Protein AF-A0A947EYI9-F1 (afdb_monomer_lite)

Sequence (175 aa):
ARDSLRAGAVLPLSHQDIGDWPFAETPWPFAVAERDVKTKAFTKEFIGAAALSSLVDTHYTLPFAGYDPRKMVVSENSYVADEAGTRVGTMLTCATDMAIGRVGDKIISIATSAEDGRPQDFVPKGLSCGFVKVDRRFSPGDIVLLTDGKRKIKVEIRGDVRPDRTARRPMKEML

Secondary structure (DSSP, 8-state):
-HHHHHHHTT-PPBTTTB-SS---B-S-TTTS--B-TTT--BSS--TTHHHHHT-SS--EEEEEEESSS------TT-EEE-TT--EEEEEEEEEEETTEEEETTEEEETT--TTTT--TT-----EEEEEEEESS---TT-EEEEESSS-EEEEEE-S-SS-S-TT---GGGT-

Structure (mmCIF, N/CA/C/O backbone):
data_AF-A0A947EYI9-F1
#
_entry.id   AF-A0A947EYI9-F1
#
loop_
_atom_site.group_PDB
_atom_site.id
_atom_site.type_symbol
_atom_site.label_atom_id
_atom_site.label_alt_id
_atom_site.label_comp_id
_atom_site.label_asym_id
_atom_site.label_entity_id
_atom_site.label_seq_id
_atom_site.pdbx_PDB_ins_code
_atom_site.Cartn_x
_atom_site.Cartn_y
_atom_site.Cartn_z
_atom_site.occupancy
_atom_site.B_iso_or_equiv
_atom_site.auth_seq_id
_atom_site.auth_comp_id
_atom_site.auth_asym_id
_atom_site.auth_atom_id
_atom_site.pdbx_PDB_model_num
ATOM 1 N N . ALA A 1 1 ? 4.584 -2.203 17.590 1.00 81.12 1 ALA A N 1
ATOM 2 C CA . ALA A 1 1 ? 4.373 -0.743 17.462 1.00 81.12 1 ALA A CA 1
ATOM 3 C C . ALA A 1 1 ? 5.040 -0.158 16.211 1.00 81.12 1 ALA A C 1
ATOM 5 O O . ALA A 1 1 ? 4.347 0.477 15.431 1.00 81.12 1 ALA A O 1
ATOM 6 N N . ARG A 1 2 ? 6.337 -0.403 15.962 1.00 90.81 2 ARG A N 1
ATOM 7 C CA . ARG A 1 2 ? 7.070 0.149 14.800 1.00 90.81 2 ARG A CA 1
ATOM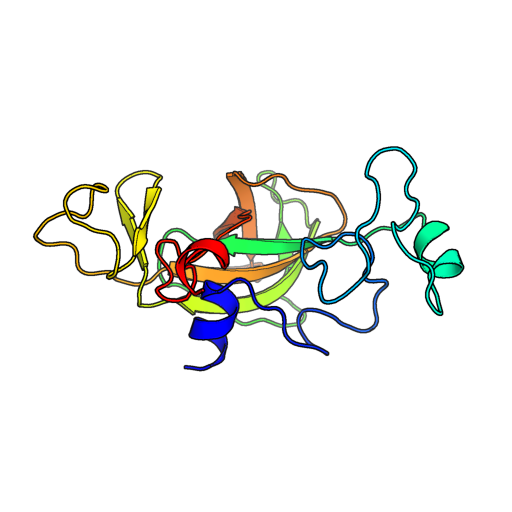 8 C C . ARG A 1 2 ? 6.393 -0.077 13.440 1.00 90.81 2 ARG A C 1
ATOM 10 O O . ARG A 1 2 ? 6.202 0.884 12.703 1.00 90.81 2 ARG A O 1
ATOM 17 N N . ASP A 1 3 ? 6.000 -1.314 13.125 1.00 91.38 3 ASP A N 1
ATOM 18 C CA . ASP A 1 3 ? 5.438 -1.628 11.800 1.00 91.38 3 ASP A CA 1
ATOM 19 C C . ASP A 1 3 ? 4.102 -0.931 11.531 1.00 91.38 3 ASP A C 1
ATOM 21 O O . ASP A 1 3 ? 3.842 -0.512 10.412 1.00 91.38 3 ASP A O 1
ATOM 25 N N . SER A 1 4 ? 3.299 -0.727 12.577 1.00 91.06 4 SER A N 1
ATOM 26 C CA . SER A 1 4 ? 2.068 0.069 12.525 1.00 91.06 4 SER A CA 1
ATOM 27 C C . SER A 1 4 ? 2.354 1.515 12.109 1.00 91.06 4 SER A C 1
ATOM 29 O O . SER A 1 4 ? 1.737 2.026 11.180 1.00 91.06 4 SER A O 1
ATOM 31 N N . LEU A 1 5 ? 3.346 2.150 12.743 1.00 91.88 5 LEU A N 1
ATOM 32 C CA . LEU A 1 5 ? 3.701 3.545 12.477 1.00 91.88 5 LEU A CA 1
ATOM 33 C C . LEU A 1 5 ? 4.270 3.745 11.068 1.00 91.88 5 LEU A C 1
ATOM 35 O O . LEU A 1 5 ? 3.850 4.666 10.371 1.00 91.88 5 LEU A O 1
ATOM 39 N N . ARG A 1 6 ? 5.203 2.887 10.630 1.00 94.44 6 ARG A N 1
ATOM 40 C CA . ARG A 1 6 ? 5.823 3.021 9.298 1.00 94.44 6 ARG A CA 1
ATOM 41 C C . ARG A 1 6 ? 4.839 2.695 8.172 1.00 94.44 6 ARG A C 1
ATOM 43 O O . ARG A 1 6 ? 4.795 3.430 7.193 1.00 94.44 6 ARG A O 1
ATOM 50 N N . ALA A 1 7 ? 4.025 1.645 8.322 1.00 94.50 7 ALA A N 1
ATOM 51 C CA . ALA A 1 7 ? 3.046 1.259 7.309 1.00 94.50 7 ALA A CA 1
ATOM 52 C C . ALA A 1 7 ? 1.961 2.331 7.168 1.00 94.50 7 ALA A C 1
ATOM 54 O O . ALA A 1 7 ? 1.650 2.741 6.053 1.00 94.50 7 ALA A O 1
ATOM 55 N N . GLY A 1 8 ? 1.467 2.860 8.294 1.00 93.56 8 GLY A N 1
ATOM 56 C CA . GLY A 1 8 ? 0.547 3.997 8.308 1.00 93.56 8 GLY A CA 1
ATOM 57 C C . GLY A 1 8 ? 1.121 5.247 7.638 1.00 93.56 8 GLY A C 1
ATOM 58 O O . GLY A 1 8 ? 0.418 5.961 6.928 1.00 93.56 8 GLY A O 1
ATOM 59 N N . ALA A 1 9 ? 2.423 5.491 7.800 1.00 93.00 9 ALA A N 1
ATOM 60 C CA . ALA A 1 9 ? 3.131 6.590 7.146 1.00 93.00 9 ALA A CA 1
ATOM 61 C C . ALA A 1 9 ? 3.569 6.295 5.699 1.00 93.00 9 ALA A C 1
ATOM 63 O O . ALA A 1 9 ? 4.198 7.158 5.083 1.00 93.00 9 ALA A O 1
ATOM 64 N N . VAL A 1 10 ? 3.242 5.120 5.151 1.00 94.31 10 VAL A N 1
ATOM 65 C CA . VAL A 1 10 ? 3.654 4.696 3.804 1.00 94.31 10 VAL A CA 1
ATOM 66 C C . VAL A 1 10 ? 5.184 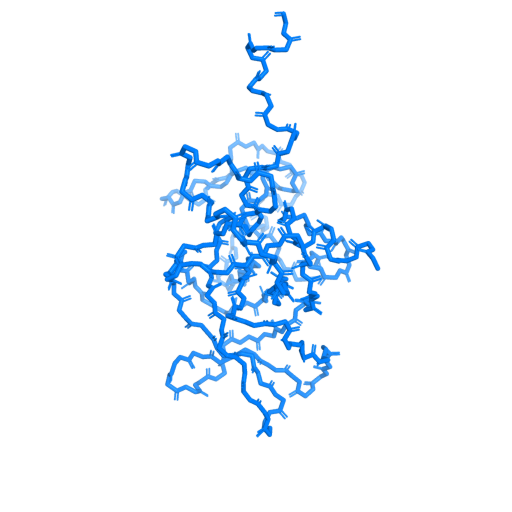4.715 3.664 1.00 94.31 10 VAL A C 1
ATOM 68 O O . VAL A 1 10 ? 5.73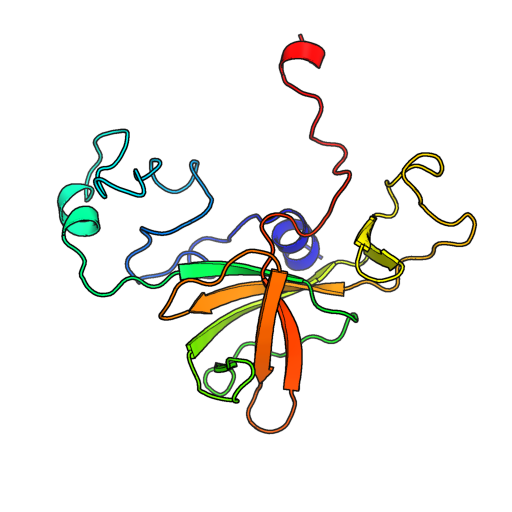7 5.229 2.699 1.00 94.31 10 VAL A O 1
ATOM 71 N N . LEU A 1 11 ? 5.882 4.179 4.669 1.00 93.94 11 LEU A N 1
ATOM 72 C CA . LEU A 1 11 ? 7.338 4.044 4.696 1.00 93.94 11 LEU A CA 1
ATOM 73 C C . LEU A 1 11 ? 7.731 2.558 4.575 1.00 93.94 11 LEU A C 1
ATOM 75 O O . LEU A 1 11 ? 7.491 1.781 5.514 1.00 93.94 11 LEU A O 1
ATOM 79 N N . PRO A 1 12 ? 8.315 2.149 3.435 1.00 94.06 12 PRO A N 1
ATOM 80 C CA . PRO A 1 12 ? 8.714 0.774 3.191 1.00 94.06 12 PRO A CA 1
ATOM 81 C C . PRO A 1 12 ? 9.967 0.441 4.004 1.00 94.06 12 PRO A C 1
ATOM 83 O O . PRO A 1 12 ? 10.795 1.312 4.285 1.00 94.06 12 PRO A O 1
ATOM 86 N N . LEU A 1 13 ? 10.118 -0.826 4.379 1.00 94.38 13 LEU A N 1
ATOM 87 C CA . LEU A 1 13 ? 11.322 -1.319 5.038 1.00 94.38 13 LEU A CA 1
ATOM 88 C C . LEU A 1 13 ? 12.202 -2.085 4.042 1.00 94.38 13 LEU A C 1
ATOM 90 O O . LEU A 1 13 ? 11.722 -2.967 3.328 1.00 94.38 13 LEU A O 1
ATOM 94 N N . SER A 1 14 ? 13.497 -1.765 4.020 1.00 92.56 14 SER A N 1
ATOM 95 C CA . SER A 1 14 ? 14.484 -2.532 3.249 1.00 92.56 14 SER A CA 1
ATOM 96 C C . SER A 1 14 ? 14.518 -3.996 3.698 1.00 92.56 14 SER A C 1
ATOM 98 O O . SER A 1 14 ? 14.335 -4.284 4.881 1.00 92.56 14 SER A O 1
ATOM 100 N N . HIS A 1 15 ? 14.751 -4.908 2.757 1.00 91.00 15 HIS A N 1
ATOM 101 C CA . HIS A 1 15 ? 14.700 -6.368 2.909 1.00 91.00 15 HIS A CA 1
ATOM 102 C C . HIS A 1 15 ? 13.325 -6.950 3.273 1.00 91.00 15 HIS A C 1
ATOM 104 O O . HIS A 1 15 ? 13.219 -8.148 3.520 1.00 91.00 15 HIS A O 1
ATOM 110 N N . GLN A 1 16 ? 12.269 -6.132 3.289 1.00 93.12 16 GLN A N 1
ATOM 111 C CA . GLN A 1 16 ? 10.900 -6.588 3.533 1.00 93.12 16 GLN A CA 1
ATOM 112 C C . GLN A 1 16 ? 9.943 -6.092 2.448 1.00 93.12 16 GLN A C 1
ATOM 114 O O . GLN A 1 16 ? 9.337 -6.894 1.747 1.00 93.12 16 GLN A O 1
ATOM 119 N N . ASP A 1 17 ? 9.823 -4.774 2.296 1.00 93.94 17 ASP A N 1
ATOM 120 C CA . ASP A 1 17 ? 8.954 -4.141 1.295 1.00 93.94 17 ASP A CA 1
ATOM 121 C C . ASP A 1 17 ? 9.731 -3.713 0.038 1.00 93.94 17 ASP A C 1
ATOM 123 O O . ASP A 1 17 ? 9.154 -3.520 -1.035 1.00 93.94 17 ASP A O 1
ATOM 127 N N . ILE A 1 18 ? 11.053 -3.593 0.190 1.00 92.56 18 ILE A N 1
ATOM 128 C CA . ILE A 1 18 ? 12.050 -3.436 -0.870 1.00 92.56 18 ILE A CA 1
ATOM 129 C C . ILE A 1 18 ? 12.992 -4.633 -0.744 1.00 92.56 18 ILE A C 1
ATOM 131 O O . ILE A 1 18 ? 13.784 -4.679 0.195 1.00 92.56 18 ILE A O 1
ATOM 135 N N . GLY A 1 19 ? 12.857 -5.629 -1.614 1.00 87.50 19 GLY A N 1
ATOM 136 C CA . GLY A 1 19 ? 13.606 -6.881 -1.503 1.00 87.50 19 GLY A CA 1
ATOM 137 C C . GLY A 1 19 ? 14.637 -7.093 -2.603 1.00 87.50 19 GLY A C 1
ATOM 138 O O . GLY A 1 19 ? 15.178 -6.149 -3.167 1.00 87.50 19 GLY A O 1
ATOM 139 N N . ASP A 1 20 ? 14.896 -8.365 -2.884 1.00 87.19 20 ASP A N 1
ATOM 140 C CA . ASP A 1 20 ? 15.830 -8.864 -3.899 1.00 87.19 20 ASP A CA 1
ATOM 141 C C . ASP A 1 20 ? 15.258 -8.852 -5.328 1.00 87.19 20 ASP A C 1
ATOM 143 O O . ASP A 1 20 ? 15.939 -9.222 -6.283 1.00 87.19 20 ASP A O 1
ATOM 147 N N . TRP A 1 21 ? 14.010 -8.414 -5.495 1.00 88.56 21 TRP A N 1
ATOM 148 C CA . TRP A 1 21 ? 13.389 -8.232 -6.801 1.00 88.56 21 TRP A CA 1
ATOM 149 C C . TRP A 1 21 ? 13.689 -6.845 -7.379 1.00 88.56 21 TRP A C 1
ATOM 151 O O . TRP A 1 21 ? 13.928 -5.890 -6.634 1.00 88.56 21 TRP A O 1
ATOM 161 N N . PRO A 1 22 ? 13.598 -6.686 -8.710 1.00 87.88 22 PRO A N 1
ATOM 162 C CA . PRO A 1 22 ? 13.759 -5.381 -9.318 1.00 87.88 22 PRO A CA 1
ATOM 163 C C . PRO A 1 22 ? 12.725 -4.371 -8.814 1.00 87.88 22 PRO A C 1
ATOM 165 O O . PRO A 1 22 ? 11.515 -4.543 -8.977 1.00 87.88 22 PRO A O 1
ATOM 168 N N . PHE A 1 23 ? 13.220 -3.301 -8.200 1.00 87.31 23 PHE A N 1
ATOM 169 C CA . PHE A 1 23 ? 12.408 -2.265 -7.579 1.00 87.31 23 PHE A CA 1
ATOM 170 C C . PHE A 1 23 ? 12.439 -0.987 -8.421 1.00 87.31 23 PHE A C 1
ATOM 172 O O . PHE A 1 23 ? 13.279 -0.114 -8.218 1.00 87.31 23 PHE A O 1
ATOM 179 N N . ALA A 1 24 ? 11.543 -0.909 -9.407 1.00 83.75 24 ALA A N 1
ATOM 180 C CA . ALA A 1 24 ? 11.516 0.186 -10.384 1.00 83.75 24 ALA A CA 1
ATOM 181 C C . ALA A 1 24 ? 10.193 0.968 -10.408 1.00 83.75 24 ALA A C 1
ATOM 183 O O . ALA A 1 24 ? 10.201 2.172 -10.650 1.00 83.75 24 ALA A O 1
ATOM 184 N N . GLU A 1 25 ? 9.055 0.316 -10.153 1.00 81.88 25 GLU A N 1
ATOM 185 C CA . GLU A 1 25 ? 7.738 0.966 -10.160 1.00 81.88 25 GLU A CA 1
ATOM 186 C C . GLU A 1 25 ? 7.249 1.136 -8.724 1.00 81.88 25 GLU A C 1
ATOM 188 O O . GLU A 1 25 ? 6.648 0.246 -8.118 1.00 81.88 25 GLU A O 1
ATOM 193 N N . THR A 1 26 ? 7.568 2.296 -8.163 1.00 81.38 26 THR A N 1
ATOM 194 C CA . THR A 1 26 ? 7.424 2.572 -6.738 1.00 81.38 26 THR A CA 1
ATOM 195 C C . THR A 1 26 ? 7.029 4.030 -6.493 1.00 81.38 26 THR A C 1
ATOM 197 O O . THR A 1 26 ? 7.477 4.910 -7.230 1.00 81.38 26 THR A O 1
ATOM 200 N N . PRO A 1 27 ? 6.209 4.324 -5.465 1.00 76.44 27 PRO A N 1
ATOM 201 C CA . PRO A 1 27 ? 5.831 5.693 -5.122 1.00 76.44 27 PRO A CA 1
ATOM 202 C C . PRO A 1 27 ? 6.909 6.450 -4.320 1.00 76.44 27 PRO A C 1
ATOM 204 O O . PRO A 1 27 ? 6.652 7.574 -3.890 1.00 76.44 27 PRO A O 1
ATOM 207 N N . TRP A 1 28 ? 8.082 5.854 -4.062 1.00 87.69 28 TRP A N 1
ATOM 208 C CA . TRP A 1 28 ? 9.100 6.420 -3.168 1.00 87.69 28 TRP A CA 1
ATOM 209 C C . TRP A 1 28 ? 10.305 7.001 -3.920 1.00 87.69 28 TRP A C 1
ATOM 211 O O . TRP A 1 28 ? 11.288 6.286 -4.132 1.00 87.69 28 TRP A O 1
ATOM 221 N N . PRO A 1 29 ? 10.303 8.313 -4.231 1.00 83.19 29 PRO A N 1
ATOM 222 C CA . PRO A 1 29 ? 11.417 8.963 -4.927 1.00 83.19 29 PRO A CA 1
ATOM 223 C C . PRO A 1 29 ? 12.708 9.022 -4.092 1.00 83.19 29 PRO A C 1
ATOM 225 O O . PRO A 1 29 ? 13.777 9.322 -4.613 1.00 83.19 29 PRO A O 1
ATOM 228 N N . PHE A 1 30 ? 12.627 8.744 -2.785 1.00 85.75 30 PHE A N 1
ATOM 229 C CA . PHE A 1 30 ? 13.799 8.621 -1.916 1.00 85.75 30 PHE A CA 1
ATOM 230 C C . PHE A 1 30 ? 14.487 7.250 -2.012 1.00 85.75 30 PHE A C 1
ATOM 232 O O . PHE A 1 30 ? 15.607 7.114 -1.531 1.00 85.75 30 PHE A O 1
ATOM 239 N N . ALA A 1 31 ? 13.821 6.233 -2.571 1.00 86.88 31 ALA A N 1
ATOM 240 C CA . ALA A 1 31 ? 14.364 4.878 -2.693 1.00 86.88 31 ALA A CA 1
ATOM 241 C C . ALA A 1 31 ? 15.002 4.638 -4.069 1.00 86.88 31 ALA A C 1
ATOM 243 O O . ALA A 1 31 ? 16.052 4.010 -4.165 1.00 86.88 31 ALA A O 1
ATOM 244 N N . VAL A 1 32 ? 14.385 5.161 -5.128 1.00 88.38 32 VAL A N 1
ATOM 245 C CA . VAL A 1 32 ? 14.908 5.154 -6.499 1.00 88.38 32 VAL A CA 1
ATOM 246 C C . VAL A 1 32 ? 14.509 6.464 -7.169 1.00 88.38 32 VAL A C 1
ATOM 248 O O . VAL A 1 32 ? 13.492 7.055 -6.804 1.00 88.38 32 VAL A O 1
ATOM 251 N N . ALA A 1 33 ? 15.310 6.934 -8.127 1.00 89.00 33 ALA A N 1
ATOM 252 C CA . ALA A 1 33 ? 14.972 8.131 -8.889 1.00 89.00 33 ALA A CA 1
ATOM 253 C C . ALA A 1 33 ? 13.585 7.990 -9.535 1.00 89.00 33 ALA A C 1
ATOM 255 O O . ALA A 1 33 ? 13.176 6.896 -9.924 1.00 89.00 33 ALA A O 1
ATOM 256 N N . GLU A 1 34 ? 12.867 9.105 -9.672 1.00 84.50 34 GLU A N 1
ATOM 257 C CA . GLU A 1 34 ? 11.567 9.093 -10.339 1.00 84.50 34 GLU A CA 1
ATOM 258 C C . GLU A 1 34 ? 11.718 8.591 -11.774 1.00 84.50 34 GLU A C 1
ATOM 260 O O . GLU A 1 34 ? 12.656 8.982 -12.475 1.00 84.50 34 GLU A O 1
ATOM 265 N N . ARG A 1 35 ? 10.792 7.732 -12.198 1.00 84.12 35 ARG A N 1
ATOM 266 C CA . ARG A 1 35 ? 10.742 7.171 -13.546 1.00 84.12 35 ARG A CA 1
ATOM 267 C C . ARG A 1 35 ? 9.584 7.798 -14.305 1.00 84.12 35 ARG A C 1
ATOM 269 O O . ARG A 1 35 ? 8.443 7.760 -13.844 1.00 84.12 35 ARG A O 1
ATOM 276 N N . ASP A 1 36 ? 9.871 8.357 -15.472 1.00 82.56 36 ASP A N 1
ATOM 277 C CA . ASP A 1 36 ? 8.841 8.906 -16.342 1.00 82.56 36 ASP A CA 1
ATOM 278 C C . ASP A 1 36 ? 7.915 7.782 -16.827 1.00 82.56 36 ASP A C 1
ATOM 280 O O . ASP A 1 36 ? 8.353 6.730 -17.300 1.00 82.56 36 ASP A O 1
ATOM 284 N N . VAL A 1 37 ? 6.608 7.996 -16.696 1.00 76.31 37 VAL A N 1
ATOM 285 C CA . VAL A 1 37 ? 5.607 6.966 -16.999 1.00 76.31 37 VAL A CA 1
ATOM 286 C C . VAL A 1 37 ? 5.561 6.637 -18.495 1.00 76.31 37 VAL A C 1
ATOM 288 O O . VAL A 1 37 ? 5.296 5.486 -18.844 1.00 76.31 37 VAL A O 1
ATOM 291 N N . LYS A 1 38 ? 5.820 7.621 -19.367 1.00 78.06 38 LYS A N 1
ATOM 292 C CA . LYS A 1 38 ? 5.738 7.492 -20.828 1.00 78.06 38 LYS A CA 1
ATOM 293 C C . LYS A 1 38 ? 7.037 6.969 -21.425 1.00 78.06 38 LYS A C 1
ATOM 295 O O . LYS A 1 38 ? 7.006 6.033 -22.216 1.00 78.06 38 LYS A O 1
ATOM 300 N N . THR A 1 39 ? 8.165 7.577 -21.072 1.00 82.00 39 THR A N 1
ATOM 301 C CA . THR A 1 39 ? 9.474 7.247 -21.654 1.00 82.00 39 THR A CA 1
ATOM 302 C C . THR A 1 39 ? 10.158 6.100 -20.928 1.00 82.00 39 THR A C 1
ATOM 304 O O . THR A 1 39 ? 11.108 5.531 -21.459 1.00 82.00 39 THR A O 1
ATOM 307 N N . LYS A 1 40 ? 9.695 5.763 -19.713 1.00 79.38 40 LYS A N 1
ATOM 308 C CA . LYS A 1 40 ? 10.304 4.757 -18.835 1.00 79.38 40 LYS A CA 1
ATOM 309 C C . LYS A 1 40 ? 11.758 5.064 -18.457 1.00 79.38 40 LYS A C 1
ATOM 311 O O . LYS A 1 40 ? 12.428 4.204 -17.883 1.00 79.38 40 LYS A O 1
ATOM 316 N N . ALA A 1 41 ? 12.218 6.288 -18.707 1.00 84.44 41 ALA A N 1
ATOM 317 C CA . ALA A 1 41 ? 13.528 6.771 -18.309 1.00 84.44 41 ALA A CA 1
ATOM 318 C C . ALA A 1 41 ? 13.501 7.304 -16.872 1.00 84.44 41 ALA A C 1
ATOM 320 O O . ALA A 1 41 ? 12.500 7.860 -16.415 1.00 84.44 41 ALA A O 1
ATOM 321 N N . PHE A 1 42 ? 14.616 7.157 -16.163 1.00 89.75 42 PHE A N 1
ATOM 322 C CA . PHE A 1 42 ? 14.799 7.777 -14.857 1.00 89.75 42 PHE A CA 1
ATOM 323 C C . PHE A 1 42 ? 15.167 9.255 -15.004 1.00 89.75 42 PHE A C 1
ATOM 325 O O . PHE A 1 42 ? 15.913 9.639 -15.901 1.00 89.75 42 PHE A O 1
ATOM 332 N N . THR A 1 43 ? 14.681 10.081 -14.082 1.00 88.88 43 THR A N 1
ATOM 333 C CA . THR A 1 43 ? 14.984 11.522 -14.013 1.00 88.88 43 THR A CA 1
ATOM 334 C C . THR A 1 43 ? 16.447 11.815 -13.673 1.00 88.88 43 THR A C 1
ATOM 336 O O . THR A 1 43 ? 16.905 12.942 -13.856 1.00 88.88 43 THR A O 1
ATOM 339 N N . LYS A 1 44 ? 17.182 10.820 -13.160 1.00 89.06 44 LYS A N 1
ATOM 340 C CA . LYS A 1 44 ? 18.598 10.903 -12.786 1.00 89.06 44 LYS A CA 1
ATOM 341 C C . LYS A 1 44 ? 19.314 9.598 -13.121 1.00 89.06 44 LYS A C 1
ATOM 343 O O . LYS A 1 44 ? 18.718 8.525 -13.045 1.00 89.06 44 LYS A O 1
ATOM 348 N N . GLU A 1 45 ? 20.599 9.699 -13.437 1.00 90.88 45 GLU A N 1
ATOM 349 C CA . GLU A 1 45 ? 21.473 8.545 -13.643 1.00 90.88 45 GLU A CA 1
ATOM 350 C C . GLU A 1 45 ? 21.937 7.952 -12.303 1.00 90.88 45 GLU A C 1
ATOM 352 O O . GLU A 1 45 ? 22.160 8.678 -11.332 1.00 90.88 45 GLU A O 1
ATOM 357 N N . PHE A 1 46 ? 22.068 6.625 -12.244 1.00 91.69 46 PHE A N 1
ATOM 358 C CA . PHE A 1 46 ? 22.606 5.888 -11.100 1.00 91.69 46 PHE A CA 1
ATOM 359 C C . PHE A 1 46 ? 23.057 4.480 -11.516 1.00 91.69 46 PHE A C 1
ATOM 361 O O . PHE A 1 46 ? 22.674 3.963 -12.570 1.00 91.69 46 PHE A O 1
ATOM 368 N N . ILE A 1 47 ? 23.849 3.828 -10.662 1.00 92.69 47 ILE A N 1
ATOM 369 C CA . ILE A 1 47 ? 24.296 2.446 -10.879 1.00 92.69 47 ILE A CA 1
ATOM 370 C C . ILE A 1 47 ? 23.077 1.518 -10.918 1.00 92.69 47 ILE A C 1
ATOM 372 O O . ILE A 1 47 ? 22.341 1.407 -9.944 1.00 92.69 47 ILE A O 1
ATOM 376 N N . GLY A 1 48 ? 22.877 0.835 -12.046 1.00 90.44 48 GLY A N 1
ATOM 377 C CA . GLY A 1 48 ? 21.730 -0.051 -12.265 1.00 90.44 48 GLY A CA 1
ATOM 378 C C . GLY A 1 48 ? 20.551 0.593 -13.002 1.00 90.44 48 GLY A C 1
ATOM 379 O O . GLY A 1 48 ? 19.621 -0.126 -13.359 1.00 90.44 48 GLY A O 1
ATOM 380 N N . ALA A 1 49 ? 20.595 1.895 -13.321 1.00 89.94 49 ALA A N 1
ATOM 381 C CA . ALA A 1 49 ? 19.518 2.577 -14.050 1.00 89.94 49 ALA A CA 1
ATOM 382 C C . ALA A 1 49 ? 19.212 1.924 -15.409 1.00 89.94 49 ALA A C 1
ATOM 384 O O . ALA A 1 49 ? 18.047 1.699 -15.738 1.00 89.94 49 ALA A O 1
ATOM 385 N N . ALA A 1 50 ? 20.247 1.564 -16.177 1.00 88.31 50 ALA A N 1
ATOM 386 C CA . ALA A 1 50 ? 20.087 0.878 -17.461 1.00 88.31 50 ALA A CA 1
ATOM 387 C C . ALA A 1 50 ? 19.427 -0.502 -17.301 1.00 88.31 50 ALA A C 1
ATOM 389 O O . ALA A 1 50 ? 18.515 -0.833 -18.054 1.00 88.31 50 ALA A O 1
ATOM 390 N N . ALA A 1 51 ? 19.834 -1.265 -16.280 1.00 89.19 51 ALA A N 1
ATOM 391 C CA . ALA A 1 51 ? 19.273 -2.581 -15.987 1.00 89.19 51 ALA A CA 1
ATOM 392 C C . ALA A 1 51 ? 17.805 -2.494 -15.550 1.00 89.19 51 ALA A C 1
ATOM 394 O O . ALA A 1 51 ? 16.991 -3.281 -16.013 1.00 89.19 51 ALA A O 1
ATOM 395 N N . LEU A 1 52 ? 17.443 -1.519 -14.708 1.00 88.44 52 LEU A N 1
ATOM 396 C CA . LEU A 1 52 ? 16.048 -1.305 -14.311 1.00 88.44 52 LEU A CA 1
ATOM 397 C C . LEU A 1 52 ? 15.183 -0.775 -15.466 1.00 88.44 52 LEU A C 1
ATOM 399 O O . LEU A 1 52 ? 13.990 -1.067 -15.533 1.00 88.44 52 LEU A O 1
ATOM 403 N N . SER A 1 53 ? 15.771 -0.003 -16.384 1.00 85.44 53 SER A N 1
ATOM 404 C CA . SER A 1 53 ? 15.049 0.565 -17.527 1.00 85.44 53 SER A CA 1
ATOM 405 C C . SER A 1 53 ? 14.678 -0.485 -18.574 1.00 85.44 53 SER A C 1
ATOM 407 O O . SER A 1 53 ? 13.650 -0.329 -19.228 1.00 85.44 53 SER A O 1
ATOM 409 N N . SER A 1 54 ? 15.478 -1.546 -18.717 1.00 84.44 54 SER A N 1
ATOM 410 C CA . SER A 1 54 ? 15.270 -2.617 -19.700 1.00 84.44 54 SER A CA 1
ATOM 411 C C . SER A 1 54 ? 14.366 -3.760 -19.219 1.00 84.44 54 SER A C 1
ATOM 413 O O . SER A 1 54 ? 14.140 -4.709 -19.969 1.00 84.44 54 SER A O 1
ATOM 415 N N . LEU A 1 55 ? 13.845 -3.695 -17.990 1.00 82.25 55 LEU A N 1
ATOM 416 C CA . LEU A 1 55 ? 12.984 -4.742 -17.438 1.00 82.25 55 LEU A CA 1
ATOM 417 C C . LEU A 1 55 ? 11.639 -4.824 -18.159 1.00 82.25 55 LEU A C 1
ATOM 419 O O . LEU A 1 55 ? 10.960 -3.815 -18.352 1.00 82.25 55 LEU A O 1
ATOM 423 N N . VAL A 1 56 ? 11.247 -6.057 -18.480 1.00 74.81 56 VAL A N 1
ATOM 424 C CA . VAL A 1 56 ? 9.942 -6.396 -19.063 1.00 74.81 56 VAL A CA 1
ATOM 425 C C . VAL A 1 56 ? 8.948 -6.761 -17.958 1.00 74.81 56 VAL A C 1
ATOM 427 O O . VAL A 1 56 ? 7.864 -6.186 -17.890 1.00 74.81 56 VAL A O 1
ATOM 430 N N . ASP A 1 57 ? 9.346 -7.642 -17.037 1.00 66.56 57 ASP A N 1
ATOM 431 C CA . ASP A 1 57 ? 8.527 -8.006 -15.882 1.00 66.56 57 ASP A CA 1
ATOM 432 C C . ASP A 1 57 ? 8.684 -6.969 -14.781 1.00 66.56 57 ASP A C 1
ATOM 434 O O . ASP A 1 57 ? 9.752 -6.829 -14.174 1.00 66.56 57 ASP A O 1
ATOM 438 N N . THR A 1 58 ? 7.603 -6.244 -14.501 1.00 79.38 58 THR A N 1
ATOM 439 C CA . THR A 1 58 ? 7.624 -5.228 -13.455 1.00 79.38 58 THR A CA 1
ATOM 440 C C . THR A 1 58 ? 6.668 -5.592 -12.342 1.00 79.38 58 THR A C 1
ATOM 442 O O . THR A 1 58 ? 5.456 -5.634 -12.519 1.00 79.38 58 THR A O 1
ATOM 445 N N . HIS A 1 59 ? 7.242 -5.847 -11.173 1.00 89.19 59 HIS A N 1
ATOM 446 C CA . HIS A 1 59 ? 6.482 -5.967 -9.947 1.00 89.19 59 HIS A CA 1
ATOM 447 C C . HIS A 1 59 ? 6.260 -4.576 -9.359 1.00 89.19 59 HIS A C 1
ATOM 449 O O . HIS A 1 59 ? 7.139 -3.713 -9.423 1.00 89.19 59 HIS A O 1
ATOM 455 N N . TYR A 1 60 ? 5.105 -4.384 -8.738 1.00 90.88 60 TYR A N 1
ATOM 456 C CA . TYR A 1 60 ? 4.736 -3.136 -8.086 1.00 90.88 60 TYR A CA 1
ATOM 457 C C . TYR A 1 60 ? 4.654 -3.370 -6.587 1.00 90.88 60 TYR A C 1
ATOM 459 O O . TYR A 1 60 ? 3.921 -4.256 -6.142 1.00 90.88 60 TYR A O 1
ATOM 467 N N . THR A 1 61 ? 5.367 -2.559 -5.808 1.00 93.88 61 THR A N 1
ATOM 468 C CA . THR A 1 61 ? 5.136 -2.490 -4.364 1.00 93.88 61 THR A CA 1
ATOM 469 C C . THR A 1 61 ? 4.132 -1.379 -4.090 1.00 93.88 61 THR A C 1
ATOM 471 O O . THR A 1 61 ? 4.435 -0.204 -4.296 1.00 93.88 61 THR A O 1
ATOM 474 N N . LEU A 1 62 ? 2.938 -1.746 -3.623 1.00 94.81 62 LEU A N 1
ATOM 475 C CA . LEU A 1 62 ? 1.823 -0.817 -3.439 1.00 94.81 62 LEU A CA 1
ATOM 476 C C . LEU A 1 62 ? 1.366 -0.770 -1.974 1.00 94.81 62 LEU A C 1
ATOM 478 O O . LEU A 1 62 ? 1.278 -1.824 -1.334 1.00 94.81 62 LEU A O 1
ATOM 482 N N . PRO A 1 63 ? 1.053 0.420 -1.427 1.00 96.56 63 PRO A N 1
ATOM 483 C CA . PRO A 1 63 ? 0.451 0.539 -0.106 1.00 96.56 63 PRO A CA 1
ATOM 484 C C . PRO A 1 63 ? -1.027 0.150 -0.137 1.00 96.56 63 PRO A C 1
ATOM 486 O O . PRO A 1 63 ? -1.721 0.382 -1.128 1.00 96.56 63 PRO A O 1
ATOM 489 N N . PHE A 1 64 ? -1.536 -0.366 0.979 1.00 97.62 64 PHE A N 1
ATOM 490 C CA . PHE A 1 64 ? -2.966 -0.614 1.154 1.00 97.62 64 PHE A CA 1
ATOM 491 C C . PHE A 1 64 ? -3.481 -0.160 2.521 1.00 97.62 64 PHE A C 1
ATOM 493 O O . PHE A 1 64 ? -2.731 -0.086 3.501 1.00 97.62 64 PHE A O 1
ATOM 500 N N . ALA A 1 65 ? -4.796 0.053 2.589 1.00 98.06 65 ALA A N 1
ATOM 501 C CA . ALA A 1 65 ? -5.552 0.177 3.829 1.00 98.06 65 ALA A CA 1
ATOM 502 C C . ALA A 1 65 ? -6.804 -0.713 3.792 1.00 98.06 65 ALA A C 1
ATOM 504 O O . ALA A 1 65 ? -7.566 -0.715 2.827 1.00 98.06 65 ALA A O 1
ATOM 505 N N . GLY A 1 66 ? -7.033 -1.468 4.859 1.00 97.38 66 GLY A N 1
ATOM 506 C CA . GLY A 1 66 ? -8.227 -2.276 5.052 1.00 97.38 66 GLY A CA 1
ATOM 507 C C . GLY A 1 66 ? -9.435 -1.465 5.511 1.00 97.38 66 GLY A C 1
ATOM 508 O O . GLY A 1 66 ? -9.444 -0.230 5.529 1.00 97.38 66 GLY A O 1
ATOM 509 N N . TYR A 1 67 ? -10.474 -2.197 5.896 1.00 96.88 67 TYR A N 1
ATOM 510 C CA . TYR A 1 67 ? -11.735 -1.642 6.404 1.00 96.88 67 TYR A CA 1
ATOM 511 C C . TYR A 1 67 ? -11.923 -1.875 7.905 1.00 96.88 67 TYR A C 1
ATOM 513 O O . TYR A 1 67 ? -12.824 -1.312 8.517 1.00 96.88 67 TYR A O 1
ATOM 521 N N . ASP A 1 68 ? -11.060 -2.692 8.502 1.00 94.81 68 ASP A N 1
ATOM 522 C CA . ASP A 1 68 ? -11.104 -3.087 9.902 1.00 94.81 68 ASP A CA 1
ATOM 523 C C . ASP A 1 68 ? -9.682 -3.482 10.370 1.00 94.81 68 ASP A C 1
ATOM 525 O O . ASP A 1 68 ? -8.771 -3.594 9.536 1.00 94.81 68 ASP A O 1
ATOM 529 N N . PRO A 1 69 ? -9.440 -3.676 11.680 1.00 96.31 69 PRO A N 1
ATOM 530 C CA . PRO A 1 69 ? -8.091 -3.879 12.201 1.00 96.31 69 PRO A CA 1
ATOM 531 C C . PRO A 1 69 ? -7.544 -5.297 11.986 1.00 96.31 69 PRO A C 1
ATOM 533 O O . PRO A 1 69 ? -6.413 -5.569 12.410 1.00 96.31 69 PRO A O 1
ATOM 536 N N . ARG A 1 70 ? -8.308 -6.217 11.373 1.00 95.69 70 ARG A N 1
ATOM 537 C CA . ARG A 1 70 ? -7.884 -7.611 11.190 1.00 95.69 70 ARG A CA 1
ATOM 538 C C . ARG A 1 70 ? -6.671 -7.664 10.278 1.00 95.69 70 ARG A C 1
ATOM 540 O O . ARG A 1 70 ? -6.682 -7.173 9.154 1.00 95.69 70 ARG A O 1
ATOM 547 N N . LYS A 1 71 ? -5.631 -8.325 10.771 1.00 92.19 71 LYS A N 1
ATOM 548 C CA . LYS A 1 71 ? -4.408 -8.593 10.024 1.00 92.19 71 LYS A CA 1
ATOM 549 C C . LYS A 1 71 ? -4.395 -10.018 9.519 1.00 92.19 71 LYS A C 1
ATOM 551 O O . LYS A 1 71 ? -5.025 -10.920 10.084 1.00 92.19 71 LYS A O 1
ATOM 556 N N . MET A 1 72 ? -3.559 -10.229 8.522 1.00 93.56 72 MET A N 1
ATOM 557 C CA . MET A 1 72 ? -3.143 -11.555 8.130 1.00 93.56 72 MET A CA 1
ATOM 558 C C . MET A 1 72 ? -1.656 -11.742 8.373 1.00 93.56 72 MET A C 1
ATOM 560 O O . MET A 1 72 ? -0.865 -10.812 8.235 1.00 93.56 72 MET A O 1
ATOM 564 N N . VAL A 1 73 ? -1.299 -12.959 8.768 1.00 92.56 73 VAL A N 1
ATOM 565 C CA . VAL A 1 73 ? 0.093 -13.359 8.919 1.00 92.56 73 VAL A CA 1
ATOM 566 C C . VAL A 1 73 ? 0.697 -13.473 7.526 1.00 92.56 73 VAL A C 1
ATOM 568 O O . VAL A 1 73 ? 0.164 -14.188 6.679 1.00 92.56 73 VAL A O 1
ATOM 571 N N . VAL A 1 74 ? 1.794 -12.755 7.300 1.00 90.56 74 VAL A N 1
ATOM 572 C CA . VAL A 1 74 ? 2.591 -12.896 6.082 1.00 90.56 74 VAL A CA 1
ATOM 573 C C . VAL A 1 74 ? 3.335 -14.225 6.168 1.00 90.56 74 VAL A C 1
ATOM 575 O O . VAL A 1 74 ? 4.058 -14.475 7.129 1.00 90.56 74 VAL A O 1
ATOM 578 N N . SER A 1 75 ? 3.098 -15.095 5.195 1.00 91.56 75 SER A N 1
ATOM 579 C CA . SER A 1 75 ? 3.717 -16.417 5.077 1.00 91.56 75 SER A CA 1
ATOM 580 C C . SER A 1 75 ? 3.737 -16.854 3.613 1.00 91.56 75 SER A C 1
ATOM 582 O O . SER A 1 75 ? 3.077 -16.245 2.772 1.00 91.56 75 SER A O 1
ATOM 584 N N . GLU A 1 76 ? 4.430 -17.947 3.310 1.00 88.25 76 GLU A N 1
ATOM 585 C CA . GLU A 1 76 ? 4.499 -18.510 1.953 1.00 88.25 76 GLU A CA 1
ATOM 586 C C . GLU A 1 76 ? 3.123 -18.903 1.386 1.00 88.25 76 GLU A C 1
ATOM 588 O O . GLU A 1 76 ? 2.903 -18.852 0.177 1.00 88.25 76 GLU A O 1
ATOM 593 N N . ASN A 1 77 ? 2.174 -19.235 2.267 1.00 91.69 77 ASN A N 1
ATOM 594 C CA . ASN A 1 77 ? 0.806 -19.601 1.895 1.00 91.69 77 ASN A CA 1
ATOM 595 C C . ASN A 1 77 ? -0.120 -18.389 1.725 1.00 91.69 77 ASN A C 1
ATOM 597 O O . ASN A 1 77 ? -1.235 -18.536 1.224 1.00 91.69 77 ASN A O 1
ATOM 601 N N . SER A 1 78 ? 0.307 -17.200 2.165 1.00 95.38 78 SER A N 1
ATOM 602 C CA . SER A 1 78 ? -0.476 -15.976 2.005 1.00 95.38 78 SER A CA 1
ATOM 603 C C . SER A 1 78 ? -0.191 -15.321 0.660 1.00 95.38 78 SER A C 1
ATOM 605 O O . SER A 1 78 ? 0.959 -15.234 0.231 1.00 95.38 78 SER A O 1
ATOM 607 N N . TYR A 1 79 ? -1.233 -14.844 -0.006 1.00 97.88 79 TYR A N 1
ATOM 608 C CA . TYR A 1 79 ? -1.126 -14.203 -1.306 1.00 97.88 79 TYR A CA 1
ATOM 609 C C . TYR A 1 79 ? -2.135 -13.068 -1.459 1.00 97.88 79 TYR A C 1
ATOM 611 O O . TYR A 1 79 ? -3.067 -12.900 -0.667 1.00 97.88 79 TYR A O 1
ATOM 619 N N . VAL A 1 80 ? -1.912 -12.273 -2.500 1.00 98.38 80 VAL A N 1
ATOM 620 C CA . VAL A 1 80 ? -2.811 -11.199 -2.917 1.00 98.38 80 VAL A CA 1
ATOM 621 C C . VAL A 1 80 ? -3.599 -11.699 -4.112 1.00 98.38 80 VAL A C 1
ATOM 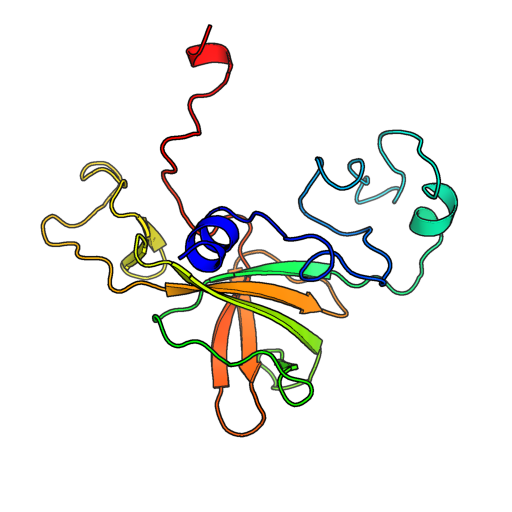623 O O . VAL A 1 80 ? -3.017 -12.251 -5.050 1.00 98.38 80 VAL A O 1
ATOM 626 N N . ALA A 1 81 ? -4.910 -11.521 -4.062 1.00 98.31 81 ALA A N 1
ATOM 627 C CA . ALA A 1 81 ? -5.827 -11.818 -5.146 1.00 98.31 81 ALA A CA 1
ATOM 628 C C . ALA A 1 81 ? -6.540 -10.547 -5.620 1.00 98.31 81 ALA A C 1
ATOM 630 O O . ALA A 1 81 ? -6.740 -9.616 -4.840 1.00 98.31 81 ALA A O 1
ATOM 631 N N . ASP A 1 82 ? -6.934 -10.514 -6.888 1.00 97.69 82 ASP A N 1
ATOM 632 C CA . ASP A 1 82 ? -7.876 -9.512 -7.387 1.00 97.69 82 ASP A CA 1
ATOM 633 C C . ASP A 1 82 ? -9.316 -9.804 -6.919 1.00 97.69 82 ASP A C 1
ATOM 635 O O . ASP A 1 82 ? -9.581 -10.787 -6.218 1.00 97.69 82 ASP A O 1
ATOM 639 N N . GLU A 1 83 ? -10.267 -8.949 -7.299 1.00 95.62 83 GLU A N 1
ATOM 640 C CA . GLU A 1 83 ? -11.685 -9.134 -6.957 1.00 95.62 83 GLU A CA 1
ATOM 641 C C . GLU A 1 83 ? -12.300 -10.407 -7.561 1.00 95.62 83 GLU A C 1
ATOM 643 O O . GLU A 1 83 ? -13.217 -10.979 -6.971 1.00 95.62 83 GLU A O 1
ATOM 648 N N . ALA A 1 84 ? -11.764 -10.900 -8.684 1.00 95.56 84 ALA A N 1
ATOM 649 C CA . ALA A 1 84 ? -12.167 -12.173 -9.283 1.00 95.56 84 ALA A CA 1
ATOM 650 C C . ALA A 1 84 ? -11.574 -13.393 -8.546 1.00 95.56 84 ALA A C 1
ATOM 652 O O . ALA A 1 84 ? -11.954 -14.532 -8.817 1.00 95.56 84 ALA A O 1
ATOM 653 N N . GLY A 1 85 ? -10.671 -13.172 -7.585 1.00 95.50 85 GLY A N 1
ATOM 654 C CA . GLY A 1 85 ? -9.987 -14.218 -6.829 1.00 95.50 85 GLY A CA 1
ATOM 655 C C . GLY A 1 85 ? -8.731 -14.763 -7.509 1.00 95.50 85 GLY A C 1
ATOM 656 O O . GLY A 1 85 ? -8.139 -15.716 -6.999 1.00 95.50 85 GLY A O 1
ATOM 657 N N . THR A 1 86 ? -8.299 -14.169 -8.622 1.00 97.12 86 THR A N 1
ATOM 658 C CA . THR A 1 86 ? -7.055 -14.536 -9.306 1.00 97.12 86 THR A CA 1
ATOM 659 C C . THR A 1 86 ? -5.877 -14.097 -8.457 1.00 97.12 86 THR A C 1
ATOM 661 O O . THR A 1 86 ? -5.826 -12.948 -8.025 1.00 97.12 86 THR A O 1
ATOM 664 N N . ARG A 1 87 ? -4.906 -14.983 -8.226 1.00 97.69 87 ARG A N 1
ATOM 665 C CA . ARG A 1 87 ? -3.657 -14.617 -7.548 1.00 97.69 87 ARG A CA 1
ATOM 666 C C . ARG A 1 87 ? -2.868 -13.634 -8.416 1.00 97.69 87 ARG A C 1
ATOM 668 O O . ARG A 1 87 ? -2.577 -13.945 -9.562 1.00 97.69 87 ARG A O 1
ATOM 675 N N . VAL A 1 88 ? -2.501 -12.494 -7.836 1.00 97.38 88 VAL A N 1
ATOM 676 C CA . VAL A 1 88 ? -1.772 -11.392 -8.501 1.00 97.38 88 VAL A CA 1
ATOM 677 C C . VAL A 1 88 ? -0.485 -11.008 -7.779 1.00 97.38 88 VAL A C 1
ATOM 679 O O . VAL A 1 88 ? 0.218 -10.088 -8.185 1.00 97.38 88 VAL A O 1
ATOM 682 N N . GLY A 1 89 ? -0.181 -11.639 -6.642 1.00 96.38 89 GLY A N 1
ATOM 683 C CA . GLY A 1 89 ? 0.994 -11.247 -5.880 1.00 96.38 89 GLY A CA 1
ATOM 684 C C . GLY A 1 89 ? 1.117 -11.854 -4.496 1.00 96.38 89 GLY A C 1
ATOM 685 O O . GLY A 1 89 ? 0.510 -12.876 -4.165 1.00 96.38 89 GLY A O 1
ATOM 686 N N . THR A 1 90 ? 1.928 -11.190 -3.681 1.00 96.62 90 THR A N 1
ATOM 687 C CA . THR A 1 90 ? 2.235 -11.564 -2.302 1.00 96.62 90 THR A CA 1
ATOM 688 C C . THR A 1 90 ? 2.140 -10.364 -1.365 1.00 96.62 90 THR A C 1
ATOM 690 O O . THR A 1 90 ? 2.262 -9.205 -1.768 1.00 96.62 90 THR A O 1
ATOM 693 N N . MET A 1 91 ? 1.908 -10.646 -0.092 1.00 96.62 91 MET A N 1
ATOM 694 C CA . MET A 1 91 ? 1.933 -9.655 0.975 1.00 96.62 91 MET A CA 1
ATOM 695 C C . MET A 1 91 ? 3.363 -9.450 1.466 1.00 96.62 91 MET A C 1
ATOM 697 O O . MET A 1 91 ? 4.101 -10.417 1.622 1.00 96.62 91 MET A O 1
ATOM 701 N N . LEU A 1 92 ? 3.730 -8.207 1.774 1.00 96.06 92 LEU A N 1
ATOM 702 C CA . LEU A 1 92 ? 5.052 -7.868 2.319 1.00 96.06 92 LEU A CA 1
ATOM 703 C C . LEU A 1 92 ? 4.952 -7.443 3.788 1.00 96.06 92 LEU A C 1
ATOM 705 O O . LEU A 1 92 ? 5.656 -7.943 4.667 1.00 96.06 92 LEU A O 1
ATOM 709 N N . THR A 1 93 ? 4.000 -6.556 4.074 1.00 96.81 93 THR A N 1
ATOM 710 C CA . THR A 1 93 ? 3.702 -6.070 5.423 1.00 96.81 93 THR A CA 1
ATOM 711 C C . THR A 1 93 ? 2.194 -6.072 5.637 1.00 96.81 93 THR A C 1
ATOM 713 O O . THR A 1 93 ? 1.449 -5.595 4.787 1.00 96.81 93 THR A O 1
ATOM 716 N N . CYS A 1 94 ? 1.737 -6.551 6.797 1.00 96.88 94 CYS A N 1
ATOM 717 C CA . CYS A 1 94 ? 0.358 -6.393 7.259 1.00 96.88 94 CYS A CA 1
ATOM 718 C C . CYS A 1 94 ? 0.359 -6.044 8.755 1.00 96.88 94 CYS A C 1
ATOM 720 O O . CYS A 1 94 ? 0.581 -6.891 9.623 1.00 96.88 94 CYS A O 1
ATOM 722 N N . ALA A 1 95 ? 0.150 -4.766 9.051 1.00 96.50 95 ALA A N 1
ATOM 723 C CA . ALA A 1 95 ? 0.075 -4.198 10.390 1.00 96.50 95 ALA A CA 1
ATOM 724 C C . ALA A 1 95 ? -1.317 -3.592 10.633 1.00 96.50 95 ALA A C 1
ATOM 726 O O . ALA A 1 95 ? -2.174 -3.631 9.758 1.00 96.50 95 ALA A O 1
ATOM 727 N N . THR A 1 96 ? -1.551 -3.064 11.835 1.00 96.94 96 THR A N 1
ATOM 728 C CA . THR A 1 96 ? -2.764 -2.307 12.169 1.00 96.94 96 THR A CA 1
ATOM 729 C C . THR A 1 96 ? -2.323 -0.924 12.592 1.00 96.94 96 THR A C 1
ATOM 731 O O . THR A 1 96 ? -1.580 -0.805 13.569 1.00 96.94 96 THR A O 1
ATOM 734 N N . ASP A 1 97 ? -2.752 0.107 11.883 1.00 96.00 97 ASP A N 1
ATOM 735 C CA . ASP A 1 97 ? -2.597 1.484 12.328 1.00 96.00 97 ASP A CA 1
ATOM 736 C C . ASP A 1 97 ? -3.762 1.841 13.251 1.00 96.00 97 ASP A C 1
ATOM 738 O O . ASP A 1 97 ? -4.900 1.908 12.803 1.00 96.00 97 ASP A O 1
ATOM 742 N N . MET A 1 98 ? -3.476 2.046 14.539 1.00 94.81 98 MET A N 1
ATOM 743 C CA . MET A 1 98 ? -4.487 2.321 15.568 1.00 94.81 98 MET A CA 1
ATOM 744 C C . MET A 1 98 ? -4.955 3.779 15.595 1.00 94.81 98 MET A C 1
ATOM 746 O O . MET A 1 98 ? -5.934 4.085 16.265 1.00 94.81 98 MET A O 1
ATOM 750 N N . ALA A 1 99 ? -4.261 4.686 14.902 1.00 94.00 99 ALA A N 1
ATOM 751 C CA . ALA A 1 99 ? -4.583 6.111 14.919 1.00 94.00 99 ALA A CA 1
ATOM 752 C C . ALA A 1 99 ? -5.654 6.494 13.888 1.00 94.00 99 ALA A C 1
ATOM 754 O O . ALA A 1 99 ? -6.047 7.656 13.838 1.00 94.00 99 ALA A O 1
ATOM 755 N N . ILE A 1 100 ? -6.106 5.547 13.062 1.00 95.88 100 ILE A N 1
ATOM 756 C CA . ILE A 1 100 ? -7.011 5.797 11.938 1.00 95.88 100 ILE A CA 1
ATOM 757 C C . ILE A 1 100 ? -8.263 4.922 11.984 1.00 95.88 100 ILE A C 1
ATOM 759 O O . ILE A 1 100 ? -8.294 3.855 12.598 1.00 95.88 100 ILE A O 1
ATOM 763 N N . GLY A 1 101 ? -9.310 5.382 11.311 1.00 96.31 101 GLY A N 1
ATOM 764 C CA . GLY A 1 101 ? -10.575 4.677 11.128 1.00 96.31 101 GLY A CA 1
ATOM 765 C C . GLY A 1 101 ? -11.284 5.173 9.873 1.00 96.31 101 GLY A C 1
ATOM 766 O O . GLY A 1 101 ? -10.842 6.139 9.254 1.00 96.31 101 GLY A O 1
ATOM 767 N N . ARG A 1 102 ? -12.373 4.508 9.481 1.00 94.38 102 ARG A N 1
ATOM 768 C CA . ARG A 1 102 ? -13.207 4.939 8.352 1.00 94.38 102 ARG A CA 1
ATOM 769 C C . ARG A 1 102 ? -14.482 5.626 8.840 1.00 94.38 102 ARG A C 1
ATOM 771 O O . ARG A 1 102 ? -15.115 5.143 9.776 1.00 94.38 102 ARG A O 1
ATOM 778 N N . VAL A 1 103 ? -14.851 6.720 8.179 1.00 92.12 103 VAL A N 1
ATOM 779 C CA . VAL A 1 103 ? -16.168 7.369 8.259 1.00 92.12 103 VAL A CA 1
ATOM 780 C C . VAL A 1 103 ? -16.738 7.364 6.843 1.00 92.12 103 VAL A C 1
ATOM 782 O O . VAL A 1 103 ? -16.267 8.097 5.972 1.00 92.12 103 VAL A O 1
ATOM 785 N N . GLY A 1 104 ? -17.688 6.460 6.587 1.00 88.56 104 GLY A N 1
ATOM 786 C CA . GLY A 1 104 ? -18.047 6.079 5.219 1.00 88.56 104 GLY A CA 1
ATOM 787 C C . GLY A 1 104 ? -16.830 5.504 4.487 1.00 88.56 104 GLY A C 1
ATOM 788 O O . GLY A 1 104 ? -16.125 4.649 5.026 1.00 88.56 104 GLY A O 1
ATOM 789 N N . ASP A 1 105 ? -16.541 6.022 3.294 1.00 88.31 105 ASP A N 1
ATOM 790 C CA . ASP A 1 105 ? -15.379 5.605 2.499 1.00 88.31 105 ASP A CA 1
ATOM 791 C C . ASP A 1 105 ? -14.088 6.364 2.850 1.00 88.31 105 ASP A C 1
ATOM 793 O O . ASP A 1 105 ? -12.992 5.934 2.480 1.00 88.31 105 ASP A O 1
ATOM 797 N N . LYS A 1 106 ? -14.179 7.469 3.606 1.00 92.81 106 LYS A N 1
ATOM 798 C CA . LYS A 1 106 ? -13.023 8.299 3.969 1.00 92.81 106 LYS A CA 1
ATOM 799 C C . LYS A 1 106 ? -12.280 7.686 5.153 1.00 92.81 106 LYS A C 1
ATOM 801 O O . LYS A 1 106 ? -12.862 7.443 6.208 1.00 92.81 106 LYS A O 1
ATOM 806 N N . ILE A 1 107 ? -10.972 7.493 5.002 1.00 95.62 107 ILE A N 1
ATOM 807 C CA . ILE A 1 107 ? -10.083 7.246 6.141 1.00 95.62 107 ILE A CA 1
ATOM 808 C C . ILE A 1 107 ? -9.816 8.588 6.819 1.00 95.62 107 ILE A C 1
ATOM 810 O O . ILE A 1 107 ? -9.430 9.545 6.151 1.00 95.62 107 ILE A O 1
ATOM 814 N N . ILE A 1 108 ? -10.005 8.640 8.133 1.00 95.12 108 ILE A N 1
ATOM 815 C CA . ILE A 1 108 ? -9.654 9.781 8.977 1.00 95.12 108 ILE A CA 1
ATOM 816 C C . ILE A 1 108 ? -8.737 9.332 10.116 1.00 95.12 108 ILE A C 1
ATOM 818 O O . ILE A 1 108 ? -8.697 8.157 10.493 1.00 95.12 108 ILE A O 1
ATOM 822 N N . SER A 1 109 ? -7.982 10.282 10.646 1.00 94.00 109 SER A N 1
ATOM 823 C CA . SER A 1 109 ? -7.020 10.114 11.728 1.00 94.00 109 SER A CA 1
ATOM 824 C C . SER A 1 109 ? -7.564 10.707 13.026 1.00 94.00 109 SER A C 1
ATOM 826 O O . SER A 1 109 ? -8.414 11.595 13.021 1.00 94.00 109 SER A O 1
ATOM 828 N N . ILE A 1 110 ? -7.021 10.275 14.163 1.00 92.69 110 ILE A N 1
ATOM 829 C CA . ILE A 1 110 ? -7.223 10.947 15.456 1.00 92.69 110 ILE A CA 1
ATOM 830 C C . ILE A 1 110 ? -6.806 12.427 15.410 1.00 92.69 110 ILE A C 1
ATOM 832 O O . ILE A 1 110 ? -7.319 13.237 16.176 1.00 92.69 110 ILE A O 1
ATOM 836 N N . ALA A 1 111 ? -5.892 12.773 14.498 1.00 92.12 111 ALA A N 1
ATOM 837 C CA . ALA A 1 111 ? -5.422 14.134 14.271 1.00 92.12 111 ALA A CA 1
ATOM 838 C C . ALA A 1 111 ? -6.298 14.946 13.299 1.00 92.12 111 ALA A C 1
ATOM 840 O O . ALA A 1 111 ? -6.095 16.152 13.191 1.00 92.12 111 ALA A O 1
ATOM 841 N N . THR A 1 112 ? -7.259 14.325 12.603 1.00 91.81 112 THR A N 1
ATOM 842 C CA . THR A 1 112 ? -8.182 15.042 11.710 1.00 91.81 112 THR A CA 1
ATOM 843 C C . THR A 1 112 ? -8.983 16.060 12.523 1.00 91.81 112 THR A C 1
ATOM 845 O O . THR A 1 112 ? -9.481 15.738 13.605 1.00 91.81 112 THR A O 1
ATOM 848 N N . SER A 1 113 ? -9.103 17.299 12.048 1.00 90.38 113 SER A N 1
ATOM 849 C CA . SER A 1 113 ? -9.865 18.323 12.769 1.00 90.38 113 SER A CA 1
ATOM 850 C C . SER A 1 113 ? -11.378 18.059 12.678 1.00 90.38 113 SER A C 1
ATOM 852 O O . SER A 1 113 ? -11.849 17.308 11.819 1.00 90.38 113 SER A O 1
ATOM 854 N N . ALA A 1 114 ? -12.163 18.664 13.574 1.00 89.31 114 ALA A N 1
ATOM 855 C CA . ALA A 1 114 ? -13.624 18.609 13.466 1.00 89.31 114 ALA A CA 1
ATOM 856 C C . ALA A 1 114 ? -14.113 19.299 12.177 1.00 89.31 114 ALA A C 1
ATOM 858 O O . ALA A 1 114 ? -15.042 18.813 11.535 1.00 89.31 114 ALA A O 1
ATOM 859 N N . GLU A 1 115 ? -13.437 20.377 11.768 1.00 87.88 115 GLU A N 1
ATOM 860 C CA . GLU A 1 115 ? -13.703 21.120 10.529 1.00 87.88 115 GLU A CA 1
ATOM 861 C C . GLU A 1 115 ? -13.451 20.258 9.280 1.00 87.88 115 GLU A C 1
ATOM 863 O O . GLU A 1 115 ? -14.219 20.313 8.323 1.00 87.88 115 GLU A O 1
ATOM 868 N N . ASP A 1 116 ? -12.454 19.367 9.330 1.00 87.25 116 ASP A N 1
ATOM 869 C CA . ASP A 1 116 ? -12.115 18.420 8.254 1.00 87.25 116 ASP A CA 1
ATOM 870 C C . ASP A 1 116 ? -12.966 17.132 8.270 1.00 87.25 116 ASP A C 1
ATOM 872 O O . ASP A 1 116 ? -12.701 16.164 7.533 1.00 87.25 116 ASP A O 1
ATOM 876 N N . GLY A 1 117 ? -14.012 17.119 9.103 1.00 85.81 117 GLY A N 1
ATOM 877 C CA . GLY A 1 117 ? -15.029 16.076 9.147 1.00 85.81 117 GLY A CA 1
ATOM 878 C C . GLY A 1 117 ? -14.745 14.936 10.121 1.00 85.81 117 GLY A C 1
ATOM 879 O O . GLY A 1 117 ? -15.256 13.836 9.904 1.00 85.81 117 GLY A O 1
ATOM 880 N N . ARG A 1 118 ? -13.950 15.151 11.182 1.00 92.50 118 ARG A N 1
ATOM 881 C CA . ARG A 1 118 ? -13.855 14.183 12.290 1.00 92.50 118 ARG A CA 1
ATOM 882 C C . ARG A 1 118 ? -15.104 14.271 13.184 1.00 92.50 118 ARG A C 1
ATOM 884 O O . ARG A 1 118 ? -15.323 15.321 13.788 1.00 92.50 118 ARG A O 1
ATOM 891 N N . PRO A 1 119 ? -15.886 13.184 13.344 1.00 93.44 119 PRO A N 1
ATOM 892 C CA . PRO A 1 119 ? -16.993 13.150 14.300 1.00 93.44 119 PRO A CA 1
ATOM 893 C C . PRO A 1 119 ? -16.531 13.445 15.734 1.00 93.44 119 PRO A C 1
ATOM 895 O O . PRO A 1 119 ? -15.427 13.062 16.131 1.00 93.44 119 PRO A O 1
ATOM 898 N N . GLN A 1 120 ? -17.380 14.104 16.528 1.00 89.88 120 GLN A N 1
ATOM 899 C CA . GLN A 1 120 ? -17.048 14.512 17.900 1.00 89.88 120 GLN A CA 1
ATOM 900 C C . GLN A 1 120 ? -16.710 13.315 18.805 1.00 89.88 120 GLN A C 1
ATOM 902 O O . GLN A 1 120 ? -15.824 13.407 19.653 1.00 89.88 120 GLN A O 1
ATOM 907 N N . ASP A 1 121 ? -17.373 12.186 18.580 1.00 91.50 121 ASP A N 1
ATOM 908 C CA . ASP A 1 121 ? -17.217 10.911 19.280 1.00 91.50 121 ASP A CA 1
ATOM 909 C C . ASP A 1 121 ? -16.294 9.925 18.539 1.00 91.50 121 ASP A C 1
ATOM 911 O O . ASP A 1 121 ? -16.270 8.731 18.846 1.00 91.50 121 ASP A O 1
ATOM 915 N N . PHE A 1 122 ? -15.515 10.398 17.559 1.00 93.50 122 PHE A N 1
ATOM 916 C CA . PHE A 1 122 ? -14.639 9.529 16.783 1.00 93.50 122 PHE A CA 1
ATOM 917 C C . PHE A 1 122 ? -13.536 8.913 17.646 1.00 93.50 122 PHE A C 1
ATOM 919 O O . PHE A 1 122 ? -12.587 9.583 18.061 1.00 93.50 122 PHE A O 1
ATOM 926 N N . VAL A 1 123 ? -13.629 7.597 17.825 1.00 93.94 123 VAL A N 1
ATOM 927 C CA . VAL A 1 123 ? -12.585 6.767 18.422 1.00 93.94 123 VAL A CA 1
ATOM 928 C C . VAL A 1 123 ? -12.084 5.792 17.355 1.00 93.94 123 VAL A C 1
ATOM 930 O O . VAL A 1 123 ? -12.815 4.864 16.987 1.00 93.94 123 VAL A O 1
ATOM 933 N N . PRO A 1 124 ? -10.858 5.967 16.825 1.00 93.88 124 PRO A N 1
ATOM 934 C CA . PRO A 1 124 ? -10.331 5.053 15.824 1.00 93.88 124 PRO A CA 1
ATOM 935 C C . PRO A 1 124 ? -10.165 3.656 16.429 1.00 93.88 124 PRO A C 1
ATOM 937 O O . PRO A 1 124 ? -9.518 3.469 17.458 1.00 93.88 124 PRO A O 1
ATOM 940 N N . LYS A 1 125 ? -10.740 2.652 15.762 1.00 94.12 125 LYS A N 1
ATOM 941 C CA . LYS A 1 125 ? -10.549 1.229 16.106 1.00 94.12 125 LYS A CA 1
ATOM 942 C C . LYS A 1 125 ? -9.326 0.616 15.423 1.00 94.12 125 LYS A C 1
ATOM 944 O O . LYS A 1 125 ? -8.974 -0.532 15.685 1.00 94.12 125 LYS A O 1
ATOM 949 N N . GLY A 1 126 ? -8.690 1.395 14.558 1.00 96.12 126 GLY A N 1
ATOM 950 C CA . GLY A 1 126 ? -7.590 0.988 13.719 1.00 96.12 126 GLY A CA 1
ATOM 951 C C . GLY A 1 126 ? -8.032 0.326 12.422 1.00 96.12 126 GLY A C 1
ATOM 952 O O . GLY A 1 126 ? -9.099 -0.285 12.330 1.00 96.12 126 GLY A O 1
ATOM 953 N N . LEU A 1 127 ? -7.170 0.433 11.419 1.00 97.69 127 LEU A N 1
ATOM 954 C CA . LEU A 1 127 ? -7.315 -0.241 10.133 1.00 97.69 127 LEU A CA 1
ATOM 955 C C . LEU A 1 127 ? -6.075 -1.083 9.878 1.00 97.69 127 LEU A C 1
ATOM 957 O O . LEU A 1 127 ? -4.957 -0.681 10.214 1.00 97.69 127 LEU A O 1
ATOM 961 N N . SER A 1 128 ? -6.257 -2.255 9.278 1.00 97.25 128 SER A N 1
ATOM 962 C CA . SER A 1 128 ? -5.124 -2.978 8.719 1.00 97.25 128 SER A CA 1
ATOM 963 C C . SER A 1 128 ? -4.476 -2.161 7.604 1.00 97.25 128 SER A C 1
ATOM 965 O O . SER A 1 128 ? -5.150 -1.461 6.854 1.00 97.25 128 SER A O 1
ATOM 967 N N . CYS A 1 129 ? -3.156 -2.209 7.507 1.00 97.62 129 CYS A N 1
ATOM 968 C CA . CYS A 1 129 ? -2.398 -1.476 6.503 1.00 97.62 129 CYS A CA 1
ATOM 969 C C . CYS A 1 129 ? -1.054 -2.144 6.240 1.00 97.62 129 CYS A C 1
ATOM 971 O O . CYS A 1 129 ? -0.549 -2.912 7.065 1.00 97.62 129 CYS A O 1
ATOM 973 N N . GLY A 1 130 ? -0.435 -1.806 5.119 1.00 97.25 130 GLY A N 1
ATOM 974 C CA . GLY A 1 130 ? 0.885 -2.312 4.787 1.00 97.25 130 GLY A CA 1
ATOM 975 C C . GLY A 1 130 ? 1.155 -2.259 3.302 1.00 97.25 130 GLY A C 1
ATOM 976 O O . GLY A 1 130 ? 0.700 -1.341 2.624 1.00 97.25 130 GLY A O 1
ATOM 977 N N . PHE A 1 131 ? 1.909 -3.245 2.825 1.00 96.94 131 PHE A N 1
ATOM 978 C CA . PHE A 1 131 ? 2.420 -3.279 1.464 1.00 96.94 131 PHE A CA 1
ATOM 979 C C . PHE A 1 131 ? 2.189 -4.644 0.830 1.00 96.94 131 PHE A C 1
ATOM 981 O O . PHE A 1 131 ? 2.306 -5.685 1.488 1.00 96.94 131 PHE A O 1
ATOM 988 N N . VAL A 1 132 ? 1.889 -4.617 -0.461 1.00 96.94 132 VAL A N 1
ATOM 989 C CA . VAL A 1 132 ? 1.778 -5.792 -1.326 1.00 96.94 132 VAL A CA 1
ATOM 990 C C . VAL A 1 132 ? 2.772 -5.682 -2.472 1.00 96.94 132 VAL A C 1
ATOM 992 O O . VAL A 1 132 ? 3.036 -4.576 -2.938 1.00 96.94 132 VAL A O 1
ATOM 995 N N . LYS A 1 133 ? 3.291 -6.821 -2.936 1.00 95.88 133 LYS A N 1
ATOM 996 C CA . LYS A 1 133 ? 4.013 -6.943 -4.206 1.00 95.88 133 LYS A CA 1
ATOM 997 C C . LYS A 1 133 ? 3.103 -7.632 -5.210 1.00 95.88 133 LYS A C 1
ATOM 999 O O . LYS A 1 133 ? 2.740 -8.785 -4.986 1.00 95.88 133 LYS A O 1
ATOM 1004 N N . VAL A 1 134 ? 2.769 -6.954 -6.298 1.00 95.69 134 VAL A N 1
ATOM 1005 C CA . VAL A 1 134 ? 1.846 -7.452 -7.328 1.00 95.69 134 VAL A CA 1
ATOM 1006 C C . VAL A 1 134 ? 2.486 -7.443 -8.713 1.00 95.69 134 VAL A C 1
ATOM 1008 O O . VAL A 1 134 ? 3.408 -6.669 -8.962 1.00 95.69 134 VAL A O 1
ATOM 1011 N N . ASP A 1 135 ? 2.019 -8.323 -9.592 1.00 94.50 135 ASP A N 1
ATOM 1012 C CA . ASP A 1 135 ? 2.539 -8.544 -10.952 1.00 94.50 135 ASP A CA 1
ATOM 1013 C C . ASP A 1 135 ? 2.014 -7.550 -12.001 1.00 94.50 135 ASP A C 1
ATOM 1015 O O . ASP A 1 135 ? 2.469 -7.526 -13.142 1.00 94.50 135 ASP A O 1
ATOM 1019 N N . ARG A 1 136 ? 1.064 -6.702 -11.610 1.00 91.88 136 ARG A N 1
ATOM 1020 C CA . ARG A 1 136 ? 0.464 -5.675 -12.459 1.00 91.88 136 ARG A CA 1
ATOM 1021 C C . ARG A 1 136 ? 0.083 -4.450 -11.651 1.00 91.88 136 ARG A C 1
ATOM 1023 O O . ARG A 1 136 ? -0.045 -4.496 -10.428 1.00 91.88 136 ARG A O 1
ATOM 1030 N N . ARG A 1 137 ? -0.114 -3.336 -12.346 1.00 89.25 137 ARG A N 1
ATOM 1031 C CA . ARG A 1 137 ? -0.435 -2.063 -11.709 1.00 89.25 137 ARG A CA 1
ATOM 1032 C C . ARG A 1 137 ? -1.874 -2.053 -11.192 1.00 89.25 137 ARG A C 1
ATOM 1034 O O . ARG A 1 137 ? -2.787 -2.431 -11.916 1.00 89.25 137 ARG A O 1
ATOM 1041 N N . PHE A 1 138 ? -2.043 -1.525 -9.984 1.00 94.12 138 PHE A N 1
ATOM 1042 C CA . PHE A 1 138 ? -3.329 -1.114 -9.428 1.00 94.12 138 PHE A CA 1
ATOM 1043 C C . PHE A 1 138 ? -3.281 0.382 -9.111 1.00 94.12 138 PHE A C 1
ATOM 1045 O O . PHE A 1 138 ? -2.234 0.921 -8.727 1.00 94.12 138 PHE A O 1
ATOM 1052 N N . SER A 1 139 ? -4.405 1.055 -9.302 1.00 94.06 139 SER A N 1
ATOM 1053 C CA . SER A 1 139 ? -4.607 2.465 -8.990 1.00 94.06 139 SER A CA 1
ATOM 1054 C C . SER A 1 139 ? -5.063 2.644 -7.540 1.00 94.06 139 SER A C 1
ATOM 1056 O O . SER A 1 139 ? -5.700 1.755 -6.973 1.00 94.06 139 SER A O 1
ATOM 1058 N N . PRO A 1 140 ? -4.783 3.797 -6.907 1.00 95.44 140 PRO A N 1
ATOM 1059 C CA . PRO A 1 140 ? -5.424 4.144 -5.646 1.00 95.44 140 PRO A CA 1
ATOM 1060 C C . PRO A 1 140 ? -6.954 4.062 -5.760 1.00 95.44 140 PRO A C 1
ATOM 1062 O O . PRO A 1 140 ? -7.527 4.635 -6.685 1.00 95.44 140 PRO A O 1
ATOM 1065 N N . GLY A 1 141 ? -7.593 3.370 -4.817 1.00 96.44 141 GLY A N 1
ATOM 1066 C CA . GLY A 1 141 ? -9.025 3.056 -4.833 1.00 96.44 141 GLY A CA 1
ATOM 1067 C C . GLY A 1 141 ? -9.347 1.634 -5.302 1.00 96.44 141 GLY A C 1
ATOM 1068 O O . GLY A 1 141 ? -10.397 1.112 -4.931 1.00 96.44 141 GLY A O 1
ATOM 1069 N N . ASP A 1 142 ? -8.443 0.980 -6.040 1.00 97.75 142 ASP A N 1
ATOM 1070 C CA . ASP A 1 142 ? -8.648 -0.405 -6.465 1.00 97.75 142 ASP A CA 1
ATOM 1071 C C . ASP A 1 142 ? -8.697 -1.345 -5.259 1.00 97.75 142 ASP A C 1
ATOM 1073 O O . ASP A 1 142 ? -7.968 -1.181 -4.272 1.00 97.75 142 ASP A O 1
ATOM 1077 N N . ILE A 1 143 ? -9.536 -2.373 -5.356 1.00 98.12 143 ILE A N 1
ATOM 1078 C CA . ILE A 1 143 ? -9.696 -3.376 -4.312 1.00 98.12 143 ILE A CA 1
ATOM 1079 C C . ILE A 1 143 ? -8.861 -4.611 -4.634 1.00 98.12 143 ILE A C 1
ATOM 1081 O O . ILE A 1 143 ? -8.909 -5.160 -5.733 1.00 98.12 143 ILE A O 1
ATOM 1085 N N . VAL A 1 144 ? -8.153 -5.102 -3.620 1.00 98.38 144 VAL A N 1
ATOM 1086 C CA . VAL A 1 144 ? -7.523 -6.423 -3.641 1.00 98.38 144 VAL A CA 1
ATOM 1087 C C . VAL A 1 144 ? -7.901 -7.210 -2.390 1.00 98.38 144 VAL A C 1
ATOM 1089 O O . VAL A 1 144 ? -8.348 -6.669 -1.372 1.00 98.38 144 VAL A O 1
ATOM 1092 N N . LEU A 1 145 ? -7.732 -8.522 -2.467 1.00 98.38 145 LEU A N 1
ATOM 1093 C CA . LEU A 1 145 ? -7.996 -9.450 -1.383 1.00 98.38 145 LEU A CA 1
ATOM 1094 C C . LEU A 1 145 ? -6.674 -9.984 -0.855 1.00 98.38 145 LEU A C 1
ATOM 1096 O O . LEU A 1 145 ? -5.902 -10.602 -1.583 1.00 98.38 145 LEU A O 1
ATOM 1100 N N . LEU A 1 146 ? -6.435 -9.803 0.436 1.00 98.25 146 LEU A N 1
ATOM 1101 C CA . LEU A 1 146 ? -5.398 -10.553 1.124 1.00 98.25 146 LEU A CA 1
ATOM 1102 C C . LEU A 1 146 ? -6.010 -11.902 1.520 1.00 98.25 146 LEU A C 1
ATOM 1104 O O . LEU A 1 146 ? -7.054 -11.923 2.181 1.00 98.25 146 LEU A O 1
ATOM 1108 N N . THR A 1 147 ? -5.370 -13.025 1.191 1.00 97.19 147 THR A N 1
ATOM 1109 C CA . THR A 1 147 ? -5.838 -14.347 1.639 1.00 97.19 147 THR A CA 1
ATOM 1110 C C . THR A 1 147 ? -4.725 -15.345 1.983 1.00 97.19 147 THR A C 1
ATOM 1112 O O . THR A 1 147 ? -3.618 -15.256 1.470 1.00 97.19 147 THR A O 1
ATOM 1115 N N . ASP A 1 148 ? -5.032 -16.304 2.862 1.00 95.31 148 ASP A N 1
ATOM 1116 C CA . ASP A 1 148 ? -4.234 -17.506 3.170 1.00 95.31 148 ASP A CA 1
ATOM 1117 C C . ASP A 1 148 ? -4.879 -18.785 2.584 1.00 95.31 148 ASP A C 1
ATOM 1119 O O . ASP A 1 148 ? -4.593 -19.904 3.010 1.00 95.31 148 ASP A O 1
ATOM 1123 N N . GLY A 1 149 ? -5.825 -18.614 1.650 1.00 92.19 149 GLY A N 1
ATOM 1124 C CA . GLY A 1 149 ? -6.666 -19.672 1.086 1.00 92.19 149 GLY A CA 1
ATOM 1125 C C . GLY A 1 149 ? -7.901 -20.019 1.926 1.00 92.19 149 GLY A C 1
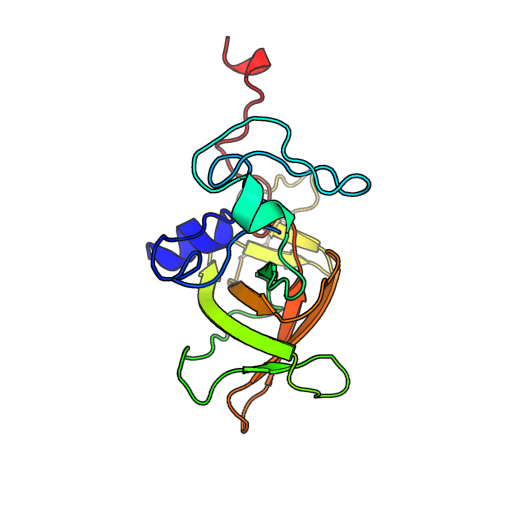ATOM 1126 O O . GLY A 1 149 ? -8.864 -20.555 1.381 1.00 92.19 149 GLY A O 1
ATOM 1127 N N . LYS A 1 150 ? -7.924 -19.679 3.222 1.00 91.94 150 LYS A N 1
ATOM 1128 C CA . LYS A 1 150 ? -9.069 -19.933 4.118 1.00 91.94 150 LYS A CA 1
ATOM 1129 C C . LYS A 1 150 ? -9.825 -18.653 4.443 1.00 91.94 150 LYS A C 1
ATOM 1131 O O . LYS A 1 150 ? -11.051 -18.611 4.386 1.00 91.94 150 LYS A O 1
ATOM 1136 N N . ARG A 1 151 ? -9.094 -17.598 4.795 1.00 94.31 151 ARG A N 1
ATOM 1137 C CA . ARG A 1 151 ? -9.636 -16.285 5.159 1.00 94.31 151 ARG A CA 1
ATOM 1138 C C . ARG A 1 151 ? -9.361 -15.293 4.043 1.00 94.31 151 ARG A C 1
ATOM 1140 O O . ARG A 1 151 ? -8.341 -15.384 3.366 1.00 94.31 151 ARG A O 1
ATOM 1147 N N . LYS A 1 152 ? -10.258 -14.325 3.878 1.00 96.06 152 LYS A N 1
ATOM 1148 C CA . LYS A 1 152 ? -10.105 -13.217 2.932 1.00 96.06 152 LYS A CA 1
ATOM 1149 C C . LYS A 1 152 ? -10.301 -11.899 3.669 1.00 96.06 15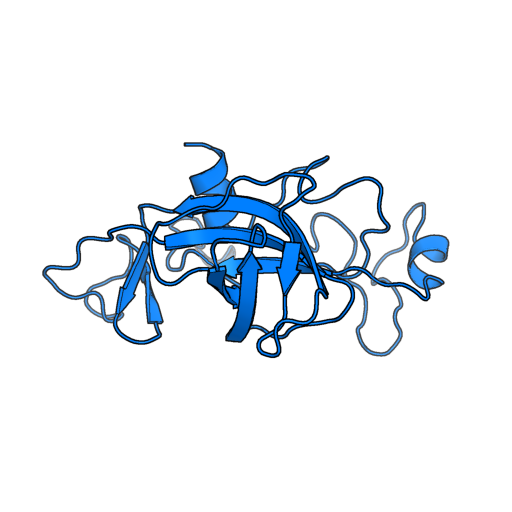2 LYS A C 1
ATOM 1151 O O . LYS A 1 152 ? -11.255 -11.760 4.435 1.00 96.06 152 LYS A O 1
ATOM 1156 N N . ILE A 1 153 ? -9.402 -10.949 3.442 1.00 97.06 153 ILE A N 1
ATOM 1157 C CA . ILE A 1 153 ? -9.491 -9.582 3.958 1.00 97.06 153 ILE A CA 1
ATOM 1158 C C . ILE A 1 153 ? -9.512 -8.643 2.758 1.00 97.06 153 ILE A C 1
ATOM 1160 O O . ILE A 1 153 ? -8.559 -8.608 1.981 1.00 97.06 153 ILE A O 1
ATOM 1164 N N . LYS A 1 154 ? -10.607 -7.895 2.612 1.00 97.56 154 LYS A N 1
ATOM 1165 C CA . LYS A 1 154 ? -10.734 -6.841 1.604 1.00 97.56 154 LYS A CA 1
ATOM 1166 C C . LYS A 1 154 ? -9.859 -5.657 2.006 1.00 97.56 154 LYS A C 1
ATOM 1168 O O . LYS A 1 154 ? -9.968 -5.178 3.138 1.00 97.56 154 LYS A O 1
ATOM 1173 N N . VAL A 1 155 ? -9.031 -5.176 1.085 1.00 98.12 155 VAL A N 1
ATOM 1174 C CA . VAL A 1 155 ? -8.223 -3.967 1.269 1.00 98.12 155 VAL A CA 1
ATOM 1175 C C . VAL A 1 155 ? -8.266 -3.098 0.018 1.00 98.12 155 VAL A C 1
ATOM 1177 O O . VAL A 1 155 ? -8.507 -3.584 -1.082 1.00 98.12 155 VAL A O 1
ATOM 1180 N N . GLU A 1 156 ? -8.049 -1.806 0.207 1.00 98.12 156 GLU A N 1
ATOM 1181 C CA . GLU A 1 156 ? -8.003 -0.797 -0.847 1.00 98.12 156 GLU A CA 1
ATOM 1182 C C . GLU A 1 156 ? -6.545 -0.394 -1.081 1.00 98.12 156 GLU A C 1
ATOM 1184 O O . GLU A 1 156 ? -5.820 -0.131 -0.115 1.00 98.12 156 GLU A O 1
ATOM 1189 N N . ILE A 1 157 ? -6.109 -0.329 -2.338 1.00 97.81 157 ILE A N 1
ATOM 1190 C CA . ILE A 1 157 ? -4.809 0.229 -2.719 1.00 97.81 157 ILE A CA 1
ATOM 1191 C C . ILE A 1 157 ? -4.832 1.739 -2.484 1.00 97.81 157 ILE A C 1
ATOM 1193 O O . ILE A 1 157 ? -5.788 2.428 -2.835 1.00 97.81 157 ILE A O 1
ATOM 1197 N N . ARG A 1 158 ? -3.782 2.282 -1.866 1.00 95.62 158 ARG A N 1
ATOM 1198 C CA . ARG A 1 158 ? -3.735 3.686 -1.432 1.00 95.62 158 ARG A CA 1
ATOM 1199 C C . ARG A 1 158 ? -2.394 4.322 -1.761 1.00 95.62 158 ARG A C 1
ATOM 1201 O O . ARG A 1 158 ? -1.358 3.695 -1.604 1.00 95.62 158 ARG A O 1
ATOM 1208 N N . GLY A 1 159 ? -2.408 5.602 -2.130 1.00 91.00 159 GLY A N 1
ATOM 1209 C CA . GLY A 1 159 ? -1.194 6.432 -2.145 1.00 91.00 159 GLY A CA 1
ATOM 1210 C C . GLY A 1 159 ? -0.838 6.997 -0.763 1.00 91.00 159 GLY A C 1
ATOM 1211 O O . GLY A 1 159 ? 0.328 7.255 -0.480 1.00 91.00 159 GLY A O 1
ATOM 1212 N N . ASP A 1 160 ? -1.839 7.160 0.107 1.00 92.25 160 ASP A N 1
ATOM 1213 C CA . ASP A 1 160 ? -1.686 7.606 1.493 1.00 92.25 160 ASP A CA 1
ATOM 1214 C C . ASP A 1 160 ? -2.621 6.809 2.414 1.00 92.25 160 ASP A C 1
ATOM 1216 O O . ASP A 1 160 ? -3.804 6.617 2.100 1.00 92.25 160 ASP A O 1
ATOM 1220 N N . VAL A 1 161 ? -2.078 6.326 3.535 1.00 94.94 161 VAL A N 1
ATOM 1221 C CA . VAL A 1 161 ? -2.786 5.465 4.497 1.00 94.94 161 VAL A CA 1
ATOM 1222 C C . VAL A 1 161 ? -3.247 6.276 5.703 1.00 94.94 161 VAL A C 1
ATOM 1224 O O . VAL A 1 161 ? -4.444 6.313 5.981 1.00 94.94 161 VAL A O 1
ATOM 1227 N N . ARG A 1 162 ? -2.323 6.944 6.407 1.00 94.25 162 ARG A N 1
ATOM 1228 C CA . ARG A 1 162 ? -2.646 7.834 7.527 1.00 94.25 162 ARG A CA 1
ATOM 1229 C C . ARG A 1 162 ? -2.701 9.291 7.052 1.00 94.25 162 ARG A C 1
ATOM 1231 O O . ARG A 1 162 ? -1.633 9.878 6.845 1.00 94.25 162 ARG A O 1
ATOM 1238 N N . PRO A 1 163 ? -3.897 9.897 6.940 1.00 91.50 163 PRO A N 1
ATOM 1239 C CA . PRO A 1 163 ? -4.023 11.325 6.672 1.00 91.50 163 PRO A CA 1
ATOM 1240 C C . PRO A 1 163 ? -3.616 12.161 7.895 1.00 91.50 163 PRO A C 1
ATOM 1242 O O . PRO A 1 163 ? -3.417 11.634 8.994 1.00 91.50 163 PRO A O 1
ATOM 1245 N N . ASP A 1 164 ? -3.491 13.473 7.692 1.00 88.31 164 ASP A N 1
ATOM 1246 C CA . ASP A 1 164 ? -3.302 14.479 8.752 1.00 88.31 164 ASP A CA 1
ATOM 1247 C C . ASP A 1 164 ? -2.105 14.188 9.664 1.00 88.31 164 ASP A C 1
ATOM 1249 O O . ASP A 1 164 ? -2.114 14.378 10.882 1.00 88.31 164 ASP A O 1
ATOM 1253 N N . ARG A 1 165 ? -1.032 13.679 9.052 1.00 80.88 165 ARG A N 1
ATOM 1254 C CA . ARG A 1 165 ? 0.242 13.472 9.734 1.00 80.88 165 ARG A CA 1
ATOM 1255 C C . ARG A 1 165 ? 0.792 14.827 10.163 1.00 80.88 165 ARG A C 1
ATOM 1257 O O . ARG A 1 165 ? 1.039 15.696 9.332 1.00 80.88 165 ARG A O 1
ATOM 1264 N N . THR A 1 166 ? 1.091 14.948 11.451 1.00 62.78 166 THR A N 1
ATOM 1265 C CA . THR A 1 166 ? 1.647 16.155 12.085 1.00 62.78 166 THR A CA 1
ATOM 1266 C C . THR A 1 166 ? 2.985 16.622 11.492 1.00 62.78 166 THR A C 1
ATOM 1268 O O . THR A 1 166 ? 3.413 17.738 11.756 1.00 62.78 166 THR A O 1
ATOM 1271 N N . ALA A 1 167 ? 3.639 15.805 10.658 1.00 55.94 167 ALA A N 1
ATOM 1272 C CA . ALA A 1 167 ? 4.934 16.094 10.042 1.00 55.94 167 ALA A CA 1
ATOM 1273 C C . ALA A 1 167 ? 4.872 16.755 8.647 1.00 55.94 167 ALA A C 1
ATOM 1275 O O . ALA A 1 167 ? 5.919 16.959 8.038 1.00 55.94 167 ALA A O 1
ATOM 1276 N N . ARG A 1 168 ? 3.692 17.097 8.110 1.00 53.94 168 ARG A N 1
ATOM 1277 C CA . ARG A 1 168 ? 3.579 17.863 6.852 1.00 53.94 168 ARG A CA 1
ATOM 1278 C C . ARG A 1 168 ? 3.229 19.329 7.127 1.00 53.94 168 ARG A C 1
ATOM 1280 O O . ARG A 1 168 ? 2.170 19.790 6.723 1.00 53.94 168 ARG A O 1
ATOM 1287 N N . ARG A 1 169 ? 4.129 20.090 7.761 1.00 53.50 169 ARG A N 1
ATOM 1288 C CA . ARG A 1 169 ? 4.177 21.528 7.448 1.00 53.50 169 ARG A CA 1
ATOM 1289 C C . ARG A 1 169 ? 4.929 21.652 6.122 1.00 53.50 169 ARG A C 1
ATOM 1291 O O . ARG A 1 169 ? 6.038 21.124 6.025 1.00 53.50 169 ARG A O 1
ATOM 1298 N N . PRO A 1 170 ? 4.339 22.243 5.072 1.00 62.03 170 PRO A N 1
ATOM 1299 C CA . PRO A 1 170 ? 5.067 22.549 3.847 1.00 62.03 170 PRO A CA 1
ATOM 1300 C C . PRO A 1 170 ? 6.387 23.246 4.194 1.00 62.03 170 PRO A C 1
ATOM 1302 O O . PRO A 1 170 ? 6.382 24.120 5.053 1.00 62.03 170 PRO A O 1
ATOM 1305 N N . MET A 1 171 ? 7.508 22.905 3.542 1.00 62.06 171 MET A N 1
ATOM 1306 C CA . MET A 1 171 ? 8.808 23.524 3.872 1.00 62.06 171 MET A CA 1
ATOM 1307 C C . MET A 1 171 ? 8.755 25.060 3.843 1.00 62.06 171 MET A C 1
ATOM 1309 O O . MET A 1 171 ? 9.406 25.705 4.653 1.00 62.06 171 MET A O 1
ATOM 1313 N N . LYS A 1 172 ? 7.915 25.643 2.973 1.00 70.06 172 LYS A N 1
ATOM 1314 C CA . LYS A 1 172 ? 7.673 27.095 2.907 1.00 70.06 172 LYS A CA 1
ATOM 1315 C C . LYS A 1 172 ? 7.109 27.700 4.207 1.00 70.06 172 LYS A C 1
ATOM 1317 O O . LYS A 1 172 ? 7.183 28.902 4.381 1.00 70.06 172 LYS A O 1
ATOM 1322 N N . GLU A 1 173 ? 6.483 26.890 5.059 1.00 65.31 173 GLU A N 1
ATOM 1323 C CA . GLU A 1 173 ? 5.871 27.279 6.340 1.00 65.31 173 GLU A CA 1
ATOM 1324 C C . GLU A 1 173 ? 6.749 26.901 7.544 1.00 65.31 173 GLU A C 1
ATOM 1326 O O . GLU A 1 173 ? 6.349 27.111 8.691 1.00 65.31 173 GLU A O 1
ATOM 1331 N N . MET A 1 174 ? 7.906 26.282 7.288 1.00 59.69 174 MET A N 1
ATOM 1332 C CA . MET A 1 174 ? 8.904 25.911 8.295 1.00 59.69 174 MET A CA 1
ATOM 1333 C C . MET A 1 174 ? 10.121 26.851 8.300 1.00 59.69 174 MET A C 1
ATOM 1335 O O . MET A 1 174 ? 10.946 26.727 9.203 1.00 59.69 174 MET A O 1
ATOM 1339 N N . LEU A 1 175 ? 10.235 27.739 7.303 1.00 49.62 175 LEU A N 1
ATOM 1340 C CA . LEU A 1 175 ? 11.261 28.779 7.177 1.00 49.62 175 LEU A CA 1
ATOM 1341 C C . LEU A 1 175 ? 10.757 30.117 7.722 1.00 49.62 175 LEU A C 1
ATOM 1343 O O . LEU A 1 175 ? 9.572 30.433 7.471 1.00 49.62 175 LEU A O 1
#

pLDDT: mean 90.03, std 9.34, range [49.62, 98.38]

Radius of gyration: 17.18 Å; chains: 1; bounding box: 42×49×41 Å

Foldseek 3Di:
DVLLVCQQAVHDDECQLPHPDQDQAEPDCPVPADADPVQRAGPDDDVCRVVSSPDPFDKYKFKKKFQAQDWDDFDPLKFKAAPVRHGFFGFRDKHWNQQWHDDDNDIAGVLQDVVNPQDPPDGRNTIIIHIIIGRDDDDFQGWMWIDSVPDTTIITTHPHRYPNPPPPPPVVNVD